Protein AF-A0AAW5MQH3-F1 (afdb_monomer_lite)

Organism: NCBI:txid1499973

Secondary structure (DSSP, 8-state):
----EEEEE-TTS-EEEEE-S-SPPPP------------TT------

pLDDT: mean 73.94, std 18.18, range [45.53, 97.44]

Sequence (47 aa):
GNVVKVDSLNDWGTLQVWTINQKKTAAPSGQKASDSPVNPSDKADKK

Radius of gyration: 15.96 Å; chains: 1; bounding box: 28×24×50 Å

Structure (mmCIF, N/CA/C/O backbone):
data_AF-A0AAW5MQH3-F1
#
_entry.id   AF-A0AAW5MQH3-F1
#
loop_
_atom_site.group_PDB
_atom_site.id
_atom_site.type_symbol
_atom_site.label_atom_id
_atom_site.label_alt_id
_atom_site.label_comp_id
_atom_site.label_asym_id
_atom_site.label_entity_id
_atom_site.label_seq_id
_atom_site.pdbx_PDB_ins_code
_atom_site.Cartn_x
_atom_site.Cartn_y
_atom_site.Cartn_z
_atom_site.occupancy
_atom_site.B_iso_or_equiv
_atom_site.auth_seq_id
_atom_site.auth_comp_id
_atom_site.auth_asym_id
_atom_site.auth_atom_id
_atom_site.pdbx_PDB_model_num
ATOM 1 N N . GLY A 1 1 ? -15.924 0.166 3.077 1.00 56.06 1 GLY A N 1
ATOM 2 C CA . GLY A 1 1 ? -15.114 -1.053 2.897 1.00 56.06 1 GLY A CA 1
ATOM 3 C C . GLY A 1 1 ? -13.872 -0.928 3.745 1.00 56.06 1 GLY A C 1
ATOM 4 O O . GLY A 1 1 ? -13.291 0.147 3.762 1.00 56.06 1 GLY A O 1
ATOM 5 N N . ASN A 1 2 ? -13.495 -1.974 4.476 1.00 78.44 2 ASN A N 1
ATOM 6 C CA . ASN A 1 2 ? -12.267 -1.958 5.270 1.00 78.44 2 ASN A CA 1
ATOM 7 C C . ASN A 1 2 ? -11.075 -2.106 4.322 1.00 78.44 2 ASN A C 1
ATOM 9 O O . ASN A 1 2 ? -10.913 -3.152 3.695 1.00 78.44 2 ASN A O 1
ATOM 13 N N . VAL A 1 3 ? -10.267 -1.055 4.183 1.00 71.31 3 VAL A N 1
ATOM 14 C CA . VAL A 1 3 ? -9.025 -1.124 3.407 1.00 71.31 3 VAL A CA 1
ATOM 15 C C . VAL A 1 3 ? -7.998 -1.865 4.255 1.00 71.31 3 VAL A C 1
ATOM 17 O O . VAL A 1 3 ? -7.562 -1.382 5.297 1.00 71.31 3 VAL A O 1
ATOM 20 N N . VAL A 1 4 ? -7.665 -3.079 3.829 1.00 85.50 4 VAL A N 1
ATOM 21 C CA . VAL A 1 4 ? -6.674 -3.948 4.487 1.00 85.50 4 VAL A CA 1
ATOM 22 C C . VAL A 1 4 ? -5.414 -4.067 3.633 1.00 85.50 4 VAL A C 1
ATOM 24 O O . VAL A 1 4 ? -4.339 -4.349 4.152 1.00 85.50 4 VAL A O 1
ATOM 27 N N . LYS A 1 5 ? -5.527 -3.802 2.328 1.00 93.31 5 LYS A N 1
ATOM 28 C CA . LYS A 1 5 ? -4.428 -3.827 1.365 1.00 93.31 5 LYS A CA 1
ATOM 29 C C . LYS A 1 5 ? -4.411 -2.535 0.555 1.00 93.31 5 LYS A C 1
ATOM 31 O O . LYS A 1 5 ? -5.482 -2.025 0.232 1.00 93.31 5 LYS A O 1
ATOM 36 N N . VAL A 1 6 ? -3.221 -2.034 0.245 1.00 92.81 6 VAL A N 1
ATOM 37 C CA . VAL A 1 6 ? -3.008 -0.843 -0.587 1.00 92.81 6 VAL A CA 1
ATOM 38 C C . VAL A 1 6 ? -1.906 -1.109 -1.604 1.00 92.81 6 VAL A C 1
ATOM 40 O O . VAL A 1 6 ? -0.917 -1.766 -1.278 1.00 92.81 6 VAL A O 1
ATOM 43 N N . ASP A 1 7 ? -2.069 -0.590 -2.814 1.00 95.50 7 ASP A N 1
ATOM 44 C CA . ASP A 1 7 ? -1.002 -0.536 -3.808 1.00 95.50 7 ASP A CA 1
ATOM 45 C C . ASP A 1 7 ? -0.127 0.694 -3.536 1.00 95.50 7 ASP A C 1
ATOM 47 O O . ASP A 1 7 ? -0.628 1.817 -3.472 1.00 95.50 7 ASP A O 1
ATOM 51 N N . SER A 1 8 ? 1.176 0.495 -3.348 1.00 94.88 8 SER A N 1
ATOM 52 C CA . SER A 1 8 ? 2.143 1.578 -3.146 1.00 94.88 8 SER A CA 1
ATOM 53 C C . SER A 1 8 ? 3.440 1.282 -3.878 1.00 94.88 8 SER A C 1
ATOM 55 O O . SER A 1 8 ? 3.894 0.136 -3.931 1.00 94.88 8 SER A O 1
ATOM 57 N N . LEU A 1 9 ? 4.055 2.336 -4.409 1.00 97.19 9 LEU A N 1
ATOM 58 C CA . LEU A 1 9 ? 5.403 2.266 -4.952 1.00 97.19 9 LEU A CA 1
ATOM 59 C C . LEU A 1 9 ? 6.410 2.067 -3.817 1.00 97.19 9 LEU A C 1
ATOM 61 O O . LEU A 1 9 ? 6.245 2.627 -2.730 1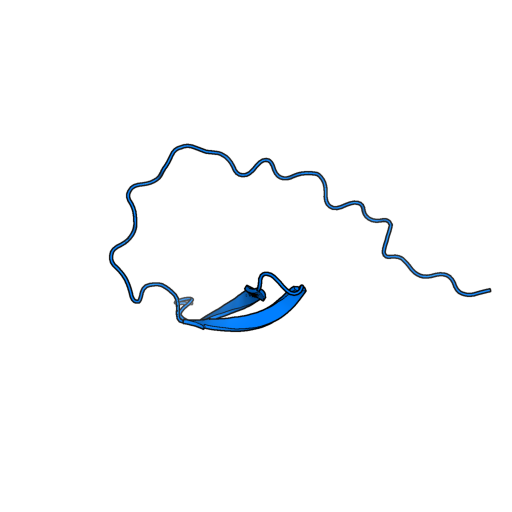.00 97.19 9 LEU A O 1
ATOM 65 N N . ASN A 1 10 ? 7.436 1.266 -4.077 1.00 95.31 10 ASN A N 1
ATOM 66 C CA . ASN A 1 10 ? 8.628 1.201 -3.238 1.00 95.31 10 ASN A CA 1
ATOM 67 C C . ASN A 1 10 ? 9.699 2.198 -3.714 1.00 95.31 10 ASN A C 1
ATOM 69 O O . ASN A 1 10 ? 9.511 2.900 -4.708 1.00 95.31 10 ASN A O 1
ATOM 73 N N . ASP A 1 11 ? 10.846 2.209 -3.037 1.00 96.56 11 ASP A N 1
ATOM 74 C CA . ASP A 1 11 ? 11.952 3.140 -3.308 1.00 96.56 11 ASP A CA 1
ATOM 75 C C . ASP A 1 11 ? 12.535 3.031 -4.730 1.00 96.56 11 ASP A C 1
ATOM 77 O O . ASP A 1 11 ? 13.173 3.961 -5.216 1.00 96.56 11 ASP A O 1
ATOM 81 N N . TRP A 1 12 ? 12.288 1.919 -5.430 1.00 97.19 12 TRP A N 1
ATOM 82 C CA . TRP A 1 12 ? 12.699 1.705 -6.822 1.00 97.19 12 TRP A CA 1
ATOM 83 C C . TRP A 1 12 ? 11.610 2.068 -7.842 1.00 97.19 12 TRP A C 1
ATOM 85 O O . TRP A 1 12 ? 11.753 1.769 -9.026 1.00 97.19 12 TRP A O 1
ATOM 95 N N . GLY A 1 13 ? 10.503 2.673 -7.403 1.00 95.19 13 GLY A N 1
ATOM 96 C CA . GLY A 1 13 ? 9.385 3.048 -8.271 1.00 95.19 13 GLY A CA 1
ATOM 97 C C . GLY A 1 13 ? 8.561 1.857 -8.765 1.00 95.19 13 GLY A C 1
ATOM 98 O O . GLY A 1 13 ? 7.830 1.980 -9.745 1.00 95.19 13 GLY A O 1
ATOM 99 N N . THR A 1 14 ? 8.662 0.697 -8.109 1.00 96.75 14 THR A N 1
ATOM 100 C CA . THR A 1 14 ? 7.882 -0.494 -8.484 1.00 96.75 14 THR A CA 1
ATOM 101 C C . THR A 1 14 ? 6.637 -0.619 -7.618 1.00 96.75 14 THR A C 1
ATOM 103 O O . THR A 1 14 ? 6.702 -0.460 -6.397 1.00 96.75 14 THR A O 1
ATOM 106 N N . LEU A 1 15 ? 5.498 -0.904 -8.252 1.00 97.44 15 LEU A N 1
ATOM 107 C CA . LEU A 1 15 ? 4.215 -1.048 -7.573 1.00 97.44 15 LEU A CA 1
ATOM 108 C C . LEU A 1 15 ? 4.140 -2.380 -6.828 1.00 97.44 15 LEU A C 1
ATOM 110 O O . LEU A 1 15 ? 4.373 -3.439 -7.412 1.00 97.44 15 LEU A O 1
ATOM 114 N N . GLN A 1 16 ? 3.799 -2.321 -5.542 1.00 96.38 16 GLN A N 1
ATOM 115 C CA . GLN A 1 16 ? 3.614 -3.492 -4.690 1.00 96.38 16 GLN A CA 1
ATOM 116 C C . GLN A 1 16 ? 2.364 -3.361 -3.823 1.00 96.38 16 GLN A C 1
ATOM 118 O O . GLN A 1 16 ? 1.936 -2.260 -3.479 1.00 96.38 16 GLN A O 1
ATOM 123 N N . VAL A 1 17 ? 1.811 -4.510 -3.429 1.00 95.50 17 VAL A N 1
ATOM 124 C CA . VAL A 1 17 ? 0.647 -4.596 -2.544 1.00 95.50 17 VAL A CA 1
ATOM 125 C C . VAL A 1 17 ? 1.117 -4.742 -1.100 1.00 95.50 17 VAL A C 1
ATOM 127 O O . VAL A 1 17 ? 1.771 -5.724 -0.745 1.00 95.50 17 VAL A O 1
ATOM 130 N N . TRP A 1 18 ? 0.703 -3.820 -0.239 1.00 90.00 18 TRP A N 1
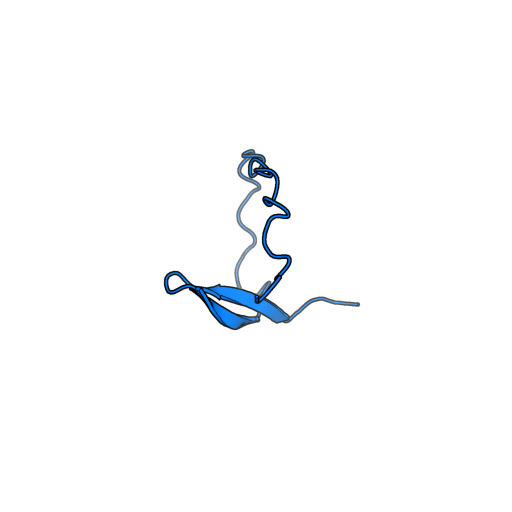ATOM 131 C CA . TRP A 1 18 ? 1.042 -3.811 1.181 1.00 90.00 18 TRP A CA 1
ATOM 132 C C . TRP A 1 18 ? -0.190 -4.070 2.029 1.00 90.00 18 TRP A C 1
ATOM 134 O O . TRP A 1 18 ? -1.253 -3.504 1.782 1.00 90.00 18 TRP A O 1
ATOM 144 N N . THR A 1 19 ? -0.052 -4.899 3.065 1.00 92.31 19 THR A N 1
ATOM 145 C CA . THR A 1 19 ? -1.120 -5.070 4.057 1.00 92.31 19 THR A CA 1
ATOM 146 C C . THR A 1 19 ? -0.958 -4.019 5.151 1.00 92.31 19 THR A C 1
ATOM 148 O O . THR A 1 19 ? 0.048 -4.009 5.860 1.00 92.31 19 THR A O 1
ATOM 151 N N . ILE A 1 20 ? -1.936 -3.126 5.281 1.00 90.25 20 ILE A N 1
ATOM 152 C CA . ILE A 1 20 ? -1.897 -2.004 6.228 1.00 90.25 20 ILE A CA 1
ATOM 153 C C . ILE A 1 20 ? -2.529 -2.381 7.571 1.00 90.25 20 ILE A C 1
ATOM 155 O O . ILE A 1 20 ? -3.137 -3.440 7.713 1.00 90.25 20 ILE A O 1
ATOM 159 N N . ASN A 1 21 ? -2.371 -1.516 8.578 1.00 84.44 21 ASN A N 1
ATOM 160 C CA . ASN A 1 21 ? -2.925 -1.693 9.930 1.00 84.44 21 ASN A CA 1
ATOM 161 C C . ASN A 1 21 ? -2.436 -2.952 10.673 1.00 84.44 21 ASN A C 1
ATOM 163 O O . ASN A 1 21 ? -3.053 -3.391 11.638 1.00 84.44 21 ASN A O 1
ATOM 167 N N . GLN A 1 22 ? -1.299 -3.521 10.260 1.00 81.81 22 GLN A N 1
ATOM 168 C CA . GLN A 1 22 ? -0.669 -4.642 10.968 1.00 81.81 22 GLN A CA 1
ATOM 169 C C . GLN A 1 22 ? 0.149 -4.217 12.194 1.00 81.81 22 GLN A C 1
ATOM 171 O O . GLN A 1 22 ? 0.558 -5.056 12.997 1.00 81.81 22 GLN A O 1
ATOM 176 N N . LYS A 1 23 ? 0.460 -2.927 12.320 1.00 84.50 23 LYS A N 1
ATOM 177 C CA . LYS A 1 23 ? 1.308 -2.374 13.381 1.00 84.50 23 LYS A CA 1
ATOM 178 C C . LYS A 1 23 ? 0.533 -1.311 14.147 1.00 84.50 23 LYS A C 1
ATOM 180 O O . LYS A 1 23 ? -0.441 -0.760 13.638 1.00 84.50 23 LYS A O 1
ATOM 185 N N . LYS A 1 24 ? 0.981 -1.021 15.372 1.00 82.75 24 LYS A N 1
ATOM 186 C CA . LYS A 1 24 ? 0.412 0.049 16.196 1.00 82.75 24 LYS A CA 1
ATOM 187 C C . LYS A 1 24 ? 0.496 1.366 15.425 1.00 82.75 24 LYS A C 1
ATOM 189 O O . LYS A 1 24 ? 1.581 1.744 14.988 1.00 82.75 24 LYS A O 1
ATOM 194 N N . THR A 1 25 ? -0.641 2.038 15.269 1.00 78.44 25 THR A N 1
ATOM 195 C CA . THR A 1 25 ? -0.730 3.333 14.594 1.00 78.44 25 THR A CA 1
ATOM 196 C C . THR A 1 25 ? 0.232 4.309 15.257 1.00 78.44 25 THR A C 1
ATOM 198 O O . THR A 1 25 ? 0.148 4.542 16.467 1.00 78.44 25 THR A O 1
ATOM 201 N N . ALA A 1 26 ? 1.172 4.843 14.478 1.00 79.06 26 ALA A N 1
ATOM 202 C CA . ALA A 1 26 ? 2.024 5.921 14.947 1.00 79.06 26 ALA A CA 1
ATOM 203 C C . ALA A 1 26 ? 1.138 7.117 15.322 1.00 79.06 26 ALA A C 1
ATOM 205 O O . ALA A 1 26 ? 0.147 7.396 14.645 1.00 79.06 26 ALA A O 1
ATOM 206 N N . ALA A 1 27 ? 1.474 7.805 16.416 1.00 74.69 27 ALA A N 1
ATOM 207 C CA . ALA A 1 27 ? 0.803 9.055 16.748 1.00 74.69 27 ALA A CA 1
ATOM 208 C C . ALA A 1 27 ? 0.944 10.018 15.555 1.00 74.69 27 ALA A C 1
ATOM 210 O O . ALA A 1 27 ? 2.015 10.040 14.942 1.00 74.69 27 ALA A O 1
ATOM 211 N N . PRO A 1 28 ? -0.108 10.773 15.197 1.00 68.69 28 PRO A N 1
ATOM 212 C CA . PRO A 1 28 ? -0.068 11.649 14.037 1.00 68.69 28 PRO A CA 1
ATOM 213 C C . PRO A 1 28 ? 1.069 12.659 14.205 1.00 68.69 28 PRO A C 1
ATOM 215 O O . PRO A 1 28 ? 0.992 13.564 15.036 1.00 68.69 28 PRO A O 1
ATOM 218 N N . SER A 1 29 ? 2.139 12.503 13.425 1.00 61.47 29 SER A N 1
ATOM 219 C CA . SER A 1 29 ? 3.119 13.562 13.247 1.00 61.47 29 SER A CA 1
ATOM 220 C C . SER A 1 29 ? 2.473 14.592 12.327 1.00 61.47 29 SER A C 1
ATOM 222 O O . SER A 1 29 ? 2.106 14.302 11.190 1.00 61.47 29 SER A O 1
ATOM 224 N N . GLY A 1 30 ? 2.243 15.791 12.858 1.00 54.50 30 GLY A N 1
ATOM 225 C CA . GLY A 1 30 ? 1.674 16.916 12.126 1.00 54.50 30 GLY A CA 1
ATOM 226 C C . GLY A 1 30 ? 2.634 17.424 11.056 1.00 54.50 30 GLY A C 1
ATOM 227 O O 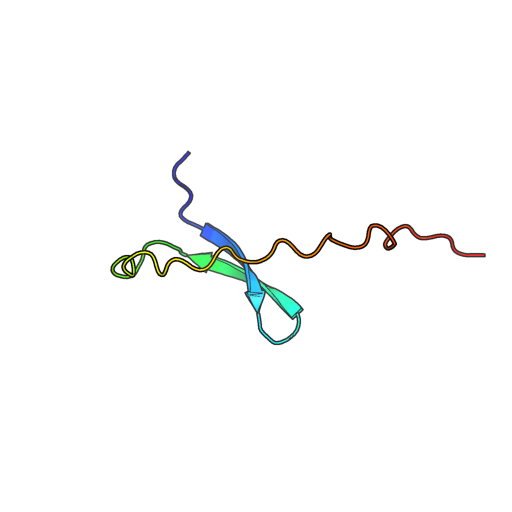. GLY A 1 30 ? 3.222 18.487 11.205 1.00 54.50 30 GLY A O 1
ATOM 228 N N . GLN A 1 31 ? 2.799 16.675 9.975 1.00 50.34 31 GLN A N 1
ATOM 229 C CA . GLN A 1 31 ? 3.394 17.157 8.742 1.00 50.34 31 GLN A CA 1
ATOM 230 C C . GLN A 1 31 ? 2.397 16.838 7.644 1.00 50.34 31 GLN A C 1
ATOM 232 O O . GLN A 1 31 ? 2.257 15.697 7.211 1.00 50.34 31 GLN A O 1
ATOM 237 N N . LYS A 1 32 ? 1.658 17.872 7.227 1.00 51.75 32 LYS A N 1
ATOM 238 C CA . LYS A 1 32 ? 0.985 17.871 5.933 1.00 51.75 32 LYS A CA 1
ATOM 239 C C . LYS A 1 32 ? 2.036 17.430 4.920 1.00 51.75 32 LYS A C 1
ATOM 241 O O . LYS A 1 32 ? 3.011 18.152 4.719 1.00 51.75 32 LYS A O 1
ATOM 246 N N . ALA A 1 33 ? 1.867 16.247 4.332 1.00 57.47 33 ALA A N 1
ATOM 247 C CA . ALA A 1 33 ? 2.534 15.955 3.081 1.00 57.47 33 ALA A CA 1
ATOM 248 C C . ALA A 1 33 ? 2.139 17.109 2.159 1.00 57.47 33 ALA A C 1
ATOM 250 O O . ALA A 1 33 ? 0.950 17.331 1.921 1.00 57.47 33 ALA A O 1
ATOM 251 N N . SER A 1 34 ? 3.113 17.941 1.794 1.00 53.69 34 SER A N 1
ATOM 252 C CA . SER A 1 34 ? 2.903 18.949 0.770 1.00 53.69 34 SER A CA 1
ATOM 253 C C . SER A 1 34 ? 2.503 18.163 -0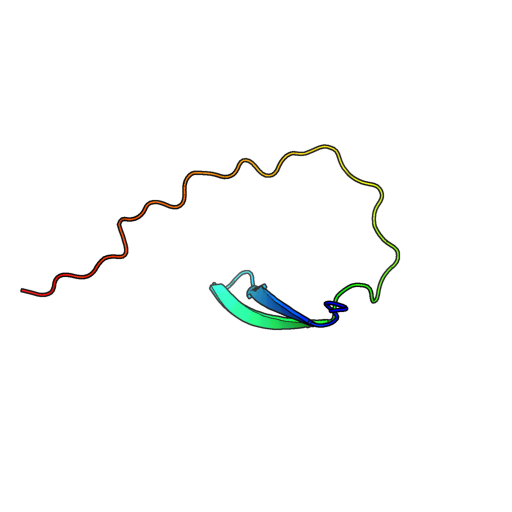.468 1.00 53.69 34 SER A C 1
ATOM 255 O O . SER A 1 34 ? 3.349 17.481 -1.048 1.00 53.69 34 SER A O 1
ATOM 257 N N . ASP A 1 35 ? 1.215 18.200 -0.809 1.00 58.59 35 ASP A N 1
ATOM 258 C CA . ASP A 1 35 ? 0.703 17.787 -2.110 1.00 58.59 35 ASP A CA 1
ATOM 259 C C . ASP A 1 35 ? 1.390 18.696 -3.127 1.00 58.59 35 ASP A C 1
ATOM 261 O O . ASP A 1 35 ? 0.931 19.793 -3.450 1.00 58.59 35 ASP A O 1
ATOM 265 N N . SER A 1 36 ? 2.585 18.288 -3.546 1.00 56.31 36 SER A N 1
ATOM 266 C CA . SER A 1 36 ? 3.240 18.904 -4.683 1.00 56.31 36 SER A CA 1
ATOM 267 C C . SER A 1 36 ? 2.336 18.596 -5.867 1.00 56.31 36 SER A C 1
ATOM 269 O O . SER A 1 36 ? 1.992 17.426 -6.051 1.00 56.31 36 SER A O 1
ATOM 271 N N . PRO A 1 37 ? 1.892 19.611 -6.628 1.00 58.12 37 PRO A N 1
ATOM 272 C CA . PRO A 1 37 ? 0.948 19.394 -7.705 1.00 58.12 37 PRO A CA 1
ATOM 273 C C . PRO A 1 37 ? 1.563 18.378 -8.657 1.00 58.12 37 PRO A C 1
ATOM 275 O O . PRO A 1 37 ? 2.632 18.608 -9.225 1.00 58.12 37 PRO A O 1
ATOM 278 N N . VAL A 1 38 ? 0.901 17.228 -8.768 1.00 55.31 38 VAL A N 1
ATOM 279 C CA . VAL A 1 38 ? 1.223 16.190 -9.739 1.00 55.31 38 VAL A CA 1
ATOM 280 C C . VAL A 1 38 ? 1.232 16.889 -11.093 1.00 55.31 38 VAL A C 1
ATOM 282 O O . VAL A 1 38 ? 0.197 17.384 -11.541 1.00 55.31 38 VAL A O 1
ATOM 285 N N . ASN A 1 39 ? 2.413 17.048 -11.691 1.00 53.84 39 ASN A N 1
ATOM 286 C CA . ASN A 1 39 ? 2.540 17.688 -12.991 1.00 53.84 39 ASN A CA 1
ATOM 287 C C . ASN A 1 39 ? 1.701 16.868 -13.989 1.00 53.84 39 ASN A C 1
ATOM 289 O O . ASN A 1 39 ? 1.998 15.688 -14.172 1.00 53.84 39 ASN A O 1
ATOM 293 N N . PRO A 1 40 ? 0.675 17.439 -14.645 1.00 53.19 40 PRO A N 1
ATOM 294 C CA . PRO A 1 40 ? -0.190 16.695 -15.558 1.00 53.19 40 PRO A CA 1
ATOM 295 C C . PRO A 1 40 ? 0.478 16.383 -16.913 1.00 53.19 40 PRO A C 1
ATOM 297 O O . PRO A 1 40 ? -0.219 16.049 -17.866 1.00 53.19 4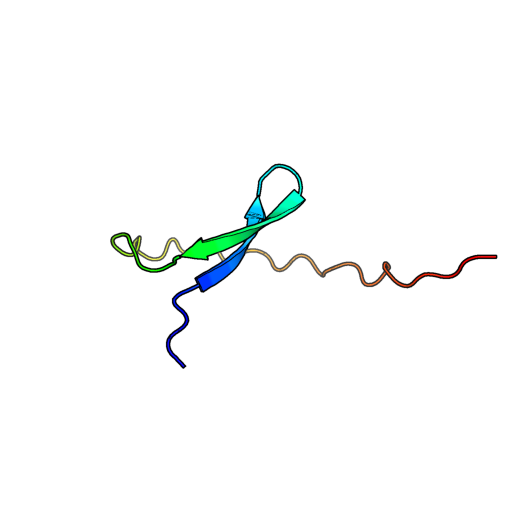0 PRO A O 1
ATOM 300 N N . SER A 1 41 ? 1.806 16.492 -17.036 1.00 54.28 41 SER A N 1
ATOM 301 C CA . SER A 1 41 ? 2.498 16.351 -18.327 1.00 54.28 41 SER A CA 1
ATOM 302 C C . SER A 1 41 ? 2.693 14.907 -18.802 1.00 54.28 41 SER A C 1
ATOM 304 O O . SER A 1 41 ? 3.217 14.706 -19.893 1.00 54.28 41 SER A O 1
ATOM 306 N N . ASP A 1 42 ? 2.202 13.902 -18.073 1.00 58.03 42 ASP A N 1
ATOM 307 C CA . ASP A 1 42 ? 2.021 12.548 -18.614 1.00 58.03 42 ASP A CA 1
ATOM 308 C C . ASP A 1 42 ? 0.736 12.470 -19.457 1.00 58.03 42 ASP A C 1
ATOM 310 O O . ASP A 1 42 ? -0.200 11.711 -19.194 1.00 58.03 42 ASP A O 1
ATOM 314 N N . LYS A 1 43 ? 0.678 13.277 -20.517 1.00 54.44 43 LYS A N 1
ATOM 315 C CA . LYS A 1 43 ? -0.145 12.941 -21.674 1.00 54.44 43 LYS A CA 1
ATOM 316 C C . LYS A 1 43 ? 0.747 12.917 -22.900 1.00 54.44 43 LYS A C 1
ATOM 318 O O . LYS A 1 43 ? 1.143 13.946 -23.433 1.00 54.44 43 LYS A O 1
ATOM 323 N N . ALA A 1 44 ? 1.071 11.683 -23.268 1.00 57.97 44 ALA A N 1
ATOM 324 C CA . ALA A 1 44 ? 1.489 11.240 -24.581 1.00 57.97 44 ALA A CA 1
ATOM 325 C C . ALA A 1 44 ? 1.079 12.195 -25.704 1.00 57.97 44 ALA A C 1
ATOM 327 O O . ALA A 1 44 ? -0.106 12.464 -25.836 1.00 57.97 44 ALA A O 1
ATOM 328 N N . ASP A 1 45 ? 2.026 12.543 -26.573 1.00 51.12 45 ASP A N 1
ATOM 329 C CA . ASP A 1 45 ? 1.778 12.482 -28.008 1.00 51.12 45 ASP A CA 1
ATOM 330 C C . ASP A 1 45 ? 3.077 12.171 -28.757 1.00 51.12 45 ASP A C 1
ATOM 332 O O . ASP A 1 45 ? 4.069 12.894 -28.758 1.00 51.12 45 ASP A O 1
ATOM 336 N N . LYS A 1 46 ? 3.037 10.990 -29.361 1.00 46.97 46 LYS A N 1
ATOM 337 C CA . LYS A 1 46 ? 3.969 10.437 -30.3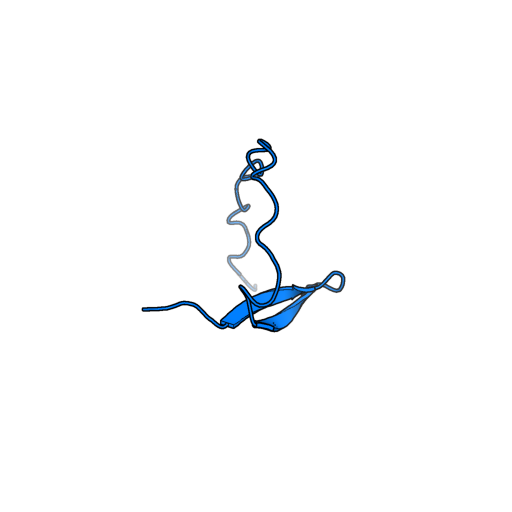25 1.00 46.97 46 LYS A CA 1
ATOM 338 C C . LYS A 1 46 ? 3.643 11.053 -31.686 1.00 46.97 46 LYS A C 1
ATOM 340 O O . LYS A 1 46 ? 2.632 10.653 -32.263 1.00 46.97 46 LYS A O 1
ATOM 345 N N . LYS A 1 47 ? 4.495 11.938 -32.214 1.00 45.53 47 LYS A N 1
ATOM 346 C CA . LYS A 1 47 ? 4.878 12.009 -33.640 1.00 45.53 47 LYS A CA 1
ATOM 347 C C . LYS A 1 47 ? 5.925 13.077 -33.915 1.00 45.53 47 LYS A C 1
ATOM 349 O O . LYS A 1 47 ? 5.749 14.206 -33.421 1.00 45.53 47 LYS A O 1
#

Foldseek 3Di:
DDCQWDWDADPVRDTDIDGPPPDDDDDDDPDDPPPPPPPPPPDDDDD